Protein AF-A0AAW2IR05-F1 (afdb_monomer_lite)

InterPro domains:
  IPR006460 Protein MIZU-KUSSEI 1-like, plant [PF04759] (21-132)
  IPR006460 Protein MIZU-KUSSEI 1-like, plant [PTHR31696] (15-131)
  IPR006460 Protein MIZU-KUSSEI 1-like, plant [TIGR01570] (22-129)

Foldseek 3Di:
DDDDPPPDDPCPVCPPPDQDWDWDWDDDQAAFIKIFIGSDLPDDGLWIKGDPDHPVRVVVVVVVHDKDKDWADDDDPVDPQDPRRGAKTFIDIPNHGPGIIGTDDDDPVNVVVSVVVVVVVVDPDDPPDPPDDDDDDDDDDD

Secondary structure (DSSP, 8-state):
---------------TTS---EEEEE--TTSEEEEEEESSTTSPPSEEEEEEEEHHHHHHHHHHS---EEEE----TTS---GGG-SEEEEEETTEEEEEEEEEPPPHHHHHHHHHHHHHHT-TT-----------------

pLDDT: mean 75.72, std 20.71, range [36.53, 96.19]

Sequence (142 aa):
MPVSIHTNRMHEGHIHGGKQMTGTLFGHRKSRVNLAIQENPRCLPMLVLELSIQTGKLLQDMGLGLVRIALECEKNPSEKIKLIDEPIWTMYCNGRKVGYAVKREPTDDDLKVMQTLHAVSMGRECCPEKAAPSGKRRRRES

Organism: NCBI:txid2727405

Structure (mmCIF, N/CA/C/O backbone):
data_AF-A0AAW2IR05-F1
#
_entry.id   AF-A0AAW2IR05-F1
#
loop_
_atom_site.group_PDB
_atom_site.id
_atom_site.type_symbol
_atom_site.label_atom_id
_atom_site.label_alt_id
_atom_site.label_comp_id
_atom_site.label_asym_id
_atom_site.label_entity_id
_atom_site.label_seq_id
_atom_site.pdbx_PDB_ins_code
_atom_site.Cartn_x
_atom_site.Cartn_y
_atom_site.Cartn_z
_atom_site.occupancy
_atom_site.B_iso_or_equiv
_atom_site.auth_seq_id
_atom_site.auth_comp_id
_atom_site.auth_asym_id
_atom_site.auth_atom_id
_atom_site.pdbx_PDB_model_num
ATOM 1 N N . MET A 1 1 ? -0.385 -17.375 -45.376 1.00 38.97 1 MET A N 1
ATOM 2 C CA . MET A 1 1 ? 0.500 -16.275 -44.939 1.00 38.97 1 MET A CA 1
ATOM 3 C C . MET A 1 1 ? 0.203 -16.001 -43.472 1.00 38.97 1 MET A C 1
ATOM 5 O O . MET A 1 1 ? -0.940 -15.656 -43.193 1.00 38.97 1 MET A O 1
ATOM 9 N N . PRO A 1 2 ? 1.124 -16.242 -42.525 1.00 36.53 2 PRO A N 1
ATOM 10 C CA . PRO A 1 2 ? 0.885 -15.892 -41.130 1.00 36.53 2 PRO A CA 1
ATOM 11 C C . PRO A 1 2 ? 0.965 -14.369 -40.974 1.00 36.53 2 PRO A C 1
ATOM 13 O O . PRO A 1 2 ? 1.878 -13.730 -41.493 1.00 36.53 2 PRO A O 1
ATOM 16 N N . VAL A 1 3 ? -0.022 -13.789 -40.296 1.00 36.84 3 VAL A N 1
ATOM 17 C CA . VAL A 1 3 ? -0.058 -12.360 -39.981 1.00 36.84 3 VAL A CA 1
ATOM 18 C C . VAL A 1 3 ? 0.825 -12.138 -38.759 1.00 36.84 3 VAL A C 1
ATOM 20 O O . VAL A 1 3 ? 0.533 -12.640 -37.675 1.00 36.84 3 VAL A O 1
ATOM 23 N N . SER A 1 4 ? 1.923 -11.410 -38.945 1.00 38.84 4 SER A N 1
ATOM 24 C CA . SER A 1 4 ? 2.790 -10.959 -37.860 1.00 38.84 4 SER A CA 1
ATOM 25 C C . SER A 1 4 ? 1.999 -10.066 -36.909 1.00 38.84 4 SER A C 1
ATOM 27 O O . SER A 1 4 ? 1.701 -8.916 -37.224 1.00 38.84 4 SER A O 1
ATOM 29 N N . ILE A 1 5 ? 1.673 -10.582 -35.727 1.00 47.09 5 ILE A N 1
ATOM 30 C CA . ILE A 1 5 ? 1.158 -9.771 -34.627 1.00 47.09 5 ILE A CA 1
ATOM 31 C C . ILE A 1 5 ? 2.360 -9.002 -34.078 1.00 47.09 5 ILE A C 1
ATOM 33 O O . ILE A 1 5 ? 3.206 -9.562 -33.386 1.00 47.09 5 ILE A O 1
ATOM 37 N N . HIS A 1 6 ? 2.485 -7.728 -34.448 1.00 37.81 6 HIS A N 1
ATOM 38 C CA . HIS A 1 6 ? 3.459 -6.824 -33.843 1.00 37.81 6 HIS A CA 1
ATOM 39 C C . HIS A 1 6 ? 3.102 -6.600 -32.370 1.00 37.81 6 HIS A C 1
ATOM 41 O O . HIS A 1 6 ? 2.339 -5.706 -32.011 1.00 37.81 6 HIS A O 1
ATOM 47 N N . THR A 1 7 ? 3.685 -7.420 -31.503 1.00 49.22 7 THR A N 1
ATOM 48 C CA . THR A 1 7 ? 3.806 -7.160 -30.073 1.00 49.22 7 THR A CA 1
ATOM 49 C C . THR A 1 7 ? 4.933 -6.155 -29.857 1.00 49.22 7 THR A C 1
ATOM 51 O O . THR A 1 7 ? 6.055 -6.545 -29.552 1.00 49.22 7 THR A O 1
ATOM 54 N N . ASN A 1 8 ? 4.676 -4.860 -30.042 1.00 45.75 8 ASN A N 1
ATOM 55 C CA . ASN A 1 8 ? 5.505 -3.852 -29.383 1.00 45.75 8 ASN A CA 1
ATOM 56 C C . ASN A 1 8 ? 4.804 -2.494 -29.303 1.00 45.75 8 ASN A C 1
ATOM 58 O O . ASN A 1 8 ? 4.922 -1.650 -30.187 1.00 45.75 8 ASN A O 1
ATOM 62 N N . ARG A 1 9 ? 4.091 -2.266 -28.203 1.00 38.75 9 ARG A N 1
ATOM 63 C CA . ARG A 1 9 ? 4.009 -0.933 -27.611 1.00 38.75 9 ARG A CA 1
ATOM 64 C C . ARG A 1 9 ? 4.248 -1.097 -26.125 1.00 38.75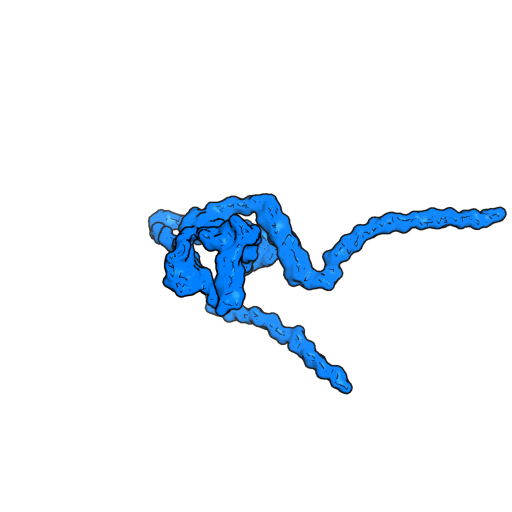 9 ARG A C 1
ATOM 66 O O . ARG A 1 9 ? 3.316 -1.236 -25.340 1.00 38.75 9 ARG A O 1
ATOM 73 N N . MET A 1 10 ? 5.532 -1.093 -25.773 1.00 42.84 10 MET A N 1
ATOM 74 C CA . MET A 1 10 ? 5.989 -0.481 -24.533 1.00 42.84 10 MET A CA 1
ATOM 75 C C . MET A 1 10 ? 5.240 0.843 -24.396 1.00 42.84 10 MET A C 1
ATOM 77 O O . MET A 1 10 ? 5.539 1.809 -25.097 1.00 42.84 10 MET A O 1
ATOM 81 N N . HIS A 1 11 ? 4.203 0.875 -23.563 1.00 43.22 11 HIS A N 1
ATOM 82 C CA . HIS A 1 11 ? 3.621 2.135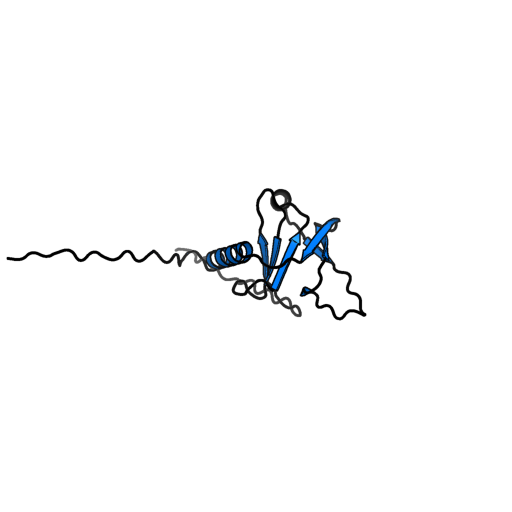 -23.136 1.00 43.22 11 HIS A CA 1
ATOM 83 C C . HIS A 1 11 ? 4.572 2.691 -22.076 1.00 43.22 11 HIS A C 1
ATOM 85 O O . HIS A 1 11 ? 4.274 2.721 -20.887 1.00 43.22 11 HIS A O 1
ATOM 91 N N . GLU A 1 12 ? 5.751 3.114 -22.529 1.00 47.25 12 GLU A N 1
ATOM 92 C CA . GLU A 1 12 ? 6.549 4.112 -21.838 1.00 47.25 12 GLU A CA 1
ATOM 93 C C . GLU A 1 12 ? 5.786 5.429 -22.001 1.00 47.25 12 GLU A C 1
ATOM 95 O O . GLU A 1 12 ? 6.075 6.283 -22.837 1.00 47.25 12 GLU A O 1
ATOM 100 N N . GLY A 1 13 ? 4.679 5.522 -21.262 1.00 44.88 13 GLY A N 1
ATOM 101 C CA . GLY A 1 13 ? 3.951 6.755 -21.071 1.00 44.88 13 GLY A CA 1
ATOM 102 C C . GLY A 1 13 ? 4.871 7.663 -20.284 1.00 44.88 13 GLY A C 1
ATOM 103 O O . GLY A 1 13 ? 4.937 7.588 -19.061 1.00 44.88 13 GLY A O 1
ATOM 104 N N . HIS A 1 14 ? 5.623 8.485 -21.001 1.00 48.50 14 HIS A N 1
ATOM 105 C CA . HIS A 1 14 ? 6.358 9.597 -20.438 1.00 48.50 14 HIS A CA 1
ATOM 106 C C . HIS A 1 14 ? 5.319 10.519 -19.768 1.00 48.50 14 HIS A C 1
ATOM 108 O O . HIS A 1 14 ? 4.703 11.373 -20.408 1.00 48.50 14 HIS A O 1
ATOM 114 N N . ILE A 1 15 ? 5.048 10.302 -18.477 1.00 58.59 15 ILE A N 1
ATOM 115 C CA . ILE A 1 15 ? 4.372 11.278 -17.622 1.00 58.59 15 ILE A CA 1
ATOM 116 C C . ILE A 1 15 ? 5.390 12.414 -17.4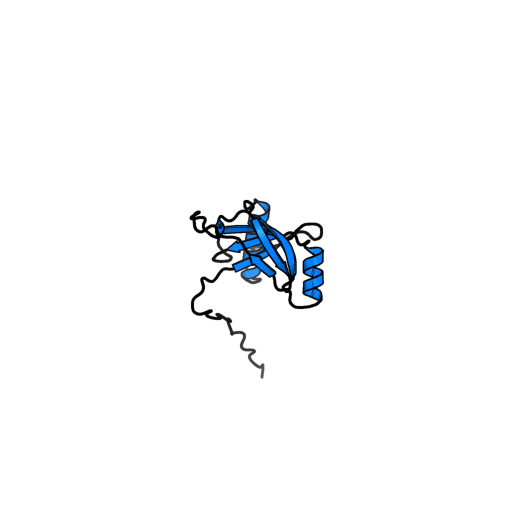79 1.00 58.59 15 ILE A C 1
ATOM 118 O O . ILE A 1 15 ? 6.317 12.336 -16.674 1.00 58.59 15 ILE A O 1
ATOM 122 N N . HIS A 1 16 ? 5.296 13.413 -18.353 1.00 51.50 16 HIS A N 1
ATOM 123 C CA . HIS A 1 16 ? 6.236 14.526 -18.409 1.00 51.50 16 HIS A CA 1
ATOM 124 C C . HIS A 1 16 ? 6.173 15.303 -17.083 1.00 51.50 16 HIS A C 1
ATOM 126 O O . HIS A 1 16 ? 5.219 16.034 -16.832 1.00 51.50 16 HIS A O 1
ATOM 132 N N . GLY A 1 17 ? 7.183 15.101 -16.226 1.00 56.34 17 GLY A N 1
ATOM 133 C CA . GLY A 1 17 ? 7.420 15.880 -15.003 1.00 56.34 17 GLY A CA 1
ATOM 134 C C . GLY A 1 17 ? 7.348 15.128 -13.666 1.00 56.34 17 GLY A C 1
ATOM 135 O O . GLY A 1 17 ? 7.637 15.736 -12.639 1.00 56.34 17 GLY A O 1
ATOM 136 N N . GLY A 1 18 ? 6.993 13.836 -13.636 1.00 64.06 18 GLY A N 1
ATOM 137 C CA . GLY A 1 18 ? 6.882 13.054 -12.392 1.00 64.06 18 GLY A CA 1
ATOM 138 C C . GLY A 1 18 ? 7.942 11.956 -12.255 1.00 64.06 18 GLY A C 1
ATOM 139 O O . GLY A 1 18 ? 8.256 11.275 -13.230 1.00 64.06 18 GLY A O 1
ATOM 140 N N . LYS A 1 19 ? 8.466 11.732 -11.038 1.00 74.56 19 LYS A N 1
ATOM 141 C CA . LYS A 1 19 ? 9.294 10.548 -10.742 1.00 74.56 19 LYS A CA 1
ATOM 142 C C . LYS A 1 19 ? 8.432 9.292 -10.912 1.00 74.56 19 LYS A C 1
ATOM 144 O O . LYS A 1 19 ? 7.447 9.127 -10.198 1.00 74.56 19 LYS A O 1
ATOM 149 N N . GLN A 1 20 ? 8.800 8.414 -11.843 1.00 77.06 20 GLN A N 1
ATOM 150 C CA . GLN A 1 20 ? 8.129 7.127 -12.015 1.00 77.06 20 GLN A CA 1
ATOM 151 C C . GLN A 1 20 ? 8.568 6.158 -10.913 1.00 77.06 20 GLN A C 1
ATOM 153 O O . GLN A 1 20 ? 9.751 6.055 -10.592 1.00 77.06 20 GLN A O 1
ATOM 158 N N . MET A 1 21 ? 7.602 5.461 -10.322 1.00 83.75 21 MET A N 1
ATOM 159 C CA . MET A 1 21 ? 7.819 4.427 -9.315 1.00 83.75 21 MET A CA 1
ATOM 160 C C . MET A 1 21 ? 6.896 3.247 -9.603 1.00 83.75 21 MET A C 1
ATOM 162 O O . MET A 1 21 ? 5.795 3.405 -10.128 1.00 83.75 21 MET A O 1
ATOM 166 N N . THR A 1 22 ? 7.356 2.058 -9.239 1.00 88.00 22 THR A N 1
ATOM 167 C CA . THR A 1 22 ? 6.584 0.819 -9.285 1.00 88.00 22 THR A CA 1
ATOM 168 C C . THR A 1 22 ? 5.906 0.599 -7.938 1.00 88.00 22 THR A C 1
ATOM 170 O O . THR A 1 22 ? 6.556 0.659 -6.896 1.00 88.00 22 THR A O 1
ATOM 173 N N . GLY A 1 23 ? 4.604 0.319 -7.957 1.00 90.12 23 GLY A N 1
ATOM 174 C CA . GLY A 1 23 ? 3.838 -0.095 -6.784 1.00 90.12 23 GLY A CA 1
ATOM 175 C C . GLY A 1 23 ? 3.377 -1.544 -6.920 1.00 90.12 23 GLY A C 1
ATOM 176 O O . GLY A 1 23 ? 2.790 -1.906 -7.937 1.00 90.12 23 GLY A O 1
ATOM 177 N N . THR A 1 24 ? 3.610 -2.358 -5.895 1.00 91.25 24 THR A N 1
ATOM 178 C CA . THR A 1 24 ? 3.186 -3.761 -5.832 1.00 91.25 24 THR A CA 1
ATOM 179 C C . THR A 1 24 ? 2.194 -3.952 -4.694 1.00 91.25 24 THR A C 1
ATOM 181 O O . THR A 1 24 ? 2.530 -3.712 -3.536 1.00 91.25 24 THR A O 1
ATOM 184 N N . LEU A 1 25 ? 0.986 -4.421 -5.015 1.00 92.62 25 LEU A N 1
ATOM 185 C CA . LEU A 1 25 ? -0.011 -4.824 -4.024 1.00 92.62 25 LEU A CA 1
ATOM 186 C C . LEU A 1 25 ? 0.073 -6.329 -3.782 1.00 92.62 25 LEU A C 1
ATOM 188 O O . LEU A 1 25 ? -0.000 -7.118 -4.723 1.00 92.62 25 LEU A O 1
ATOM 192 N N . PHE A 1 26 ? 0.189 -6.730 -2.522 1.00 92.31 26 PHE A N 1
ATOM 193 C CA . PHE A 1 26 ? 0.264 -8.132 -2.128 1.00 92.31 26 PHE A CA 1
ATOM 194 C C . PHE A 1 26 ? -0.406 -8.359 -0.771 1.00 92.31 26 PHE A C 1
ATOM 196 O O . PHE A 1 26 ? -0.559 -7.447 0.036 1.00 92.31 26 PHE A O 1
ATOM 203 N N . GLY A 1 27 ? -0.843 -9.585 -0.504 1.00 90.88 27 GLY A N 1
ATOM 204 C CA . GLY A 1 27 ? -1.525 -9.915 0.742 1.00 90.88 27 GLY A CA 1
ATOM 205 C C . GLY A 1 27 ? -2.209 -11.272 0.690 1.00 90.88 27 GLY A C 1
ATOM 206 O O . GLY A 1 27 ? -2.438 -11.844 -0.375 1.00 90.88 27 GLY A O 1
ATOM 207 N N . HIS A 1 28 ? -2.545 -11.799 1.864 1.00 89.38 28 HIS A N 1
ATOM 208 C CA . HIS A 1 28 ? -3.269 -13.060 1.993 1.00 89.38 28 HIS A CA 1
ATOM 209 C C . HIS A 1 28 ? -4.781 -12.820 1.970 1.00 89.38 28 HIS A C 1
ATOM 211 O O . HIS A 1 28 ? -5.262 -11.812 2.481 1.00 89.38 28 HIS A O 1
ATOM 217 N N . ARG A 1 29 ? -5.561 -13.788 1.465 1.00 84.94 29 ARG A N 1
ATOM 218 C CA . ARG A 1 29 ? -7.028 -13.676 1.301 1.00 84.94 29 ARG A CA 1
ATOM 219 C C . ARG A 1 29 ? -7.768 -13.185 2.556 1.00 84.94 29 ARG A C 1
ATOM 221 O O . ARG A 1 29 ? -8.742 -12.451 2.427 1.00 84.94 29 ARG A O 1
ATOM 228 N N . LYS A 1 30 ? -7.315 -13.595 3.747 1.00 89.06 30 LYS A N 1
ATOM 229 C CA . LYS A 1 30 ? -7.907 -13.247 5.055 1.00 89.06 30 LYS A CA 1
ATOM 230 C C . LYS A 1 30 ? -7.144 -12.145 5.809 1.00 89.06 30 LYS A C 1
ATOM 232 O O . LYS A 1 30 ? -7.391 -11.947 6.990 1.00 89.06 30 LYS A O 1
ATOM 237 N N . SER A 1 31 ? -6.214 -11.460 5.148 1.00 92.50 31 SER A N 1
ATOM 238 C CA . SER A 1 31 ? -5.405 -10.387 5.728 1.00 92.50 31 SER A CA 1
ATOM 239 C C . SER A 1 31 ? -5.615 -9.067 4.985 1.00 92.50 31 SER A C 1
ATOM 241 O O . SER A 1 31 ? -6.229 -9.018 3.910 1.00 92.50 31 SER A O 1
ATOM 243 N N . ARG A 1 32 ? -5.099 -7.993 5.578 1.00 94.50 32 ARG A N 1
ATOM 244 C CA . ARG A 1 32 ? -4.983 -6.674 4.963 1.00 94.50 32 ARG A CA 1
ATOM 245 C C . ARG A 1 32 ? -4.023 -6.704 3.771 1.00 94.50 32 ARG A C 1
ATOM 247 O O . ARG A 1 32 ? -3.162 -7.580 3.666 1.00 94.50 32 ARG A O 1
ATOM 254 N N . VAL A 1 33 ? -4.227 -5.770 2.849 1.00 95.25 33 VAL A N 1
ATOM 255 C CA . VAL A 1 33 ? -3.368 -5.592 1.675 1.00 95.25 33 VAL A CA 1
ATOM 256 C C . VAL A 1 33 ? -2.139 -4.788 2.072 1.00 95.25 33 VAL A C 1
ATOM 258 O O . VAL A 1 33 ? -2.248 -3.803 2.792 1.00 95.25 33 VAL A O 1
ATOM 261 N N . ASN A 1 34 ? -0.982 -5.178 1.561 1.00 95.19 34 ASN A N 1
ATOM 262 C CA . ASN A 1 34 ? 0.259 -4.432 1.662 1.00 95.19 34 ASN A CA 1
ATOM 263 C C . ASN A 1 34 ? 0.597 -3.811 0.308 1.00 95.19 34 ASN A C 1
ATOM 265 O O . ASN A 1 34 ? 0.426 -4.450 -0.731 1.00 95.19 34 ASN A O 1
ATOM 269 N N . LEU A 1 35 ? 1.084 -2.575 0.328 1.00 95.00 35 LEU A N 1
ATOM 270 C CA . LEU A 1 35 ? 1.599 -1.857 -0.830 1.00 95.00 35 LEU A CA 1
ATOM 271 C C . LEU A 1 35 ? 3.099 -1.630 -0.643 1.00 95.00 35 LEU A C 1
ATOM 273 O O . LEU A 1 35 ? 3.498 -0.889 0.251 1.00 95.00 35 LEU A O 1
ATOM 277 N N . ALA A 1 36 ? 3.917 -2.235 -1.500 1.00 93.75 36 ALA A N 1
ATOM 278 C CA . ALA A 1 36 ? 5.343 -1.943 -1.603 1.00 93.75 36 ALA A CA 1
ATOM 279 C C . ALA A 1 36 ? 5.598 -0.954 -2.745 1.00 93.75 36 ALA A C 1
ATOM 281 O O . ALA A 1 36 ? 5.121 -1.162 -3.860 1.00 93.75 36 ALA A O 1
ATOM 282 N N . ILE A 1 37 ? 6.374 0.097 -2.483 1.00 91.25 37 ILE A N 1
ATOM 283 C CA . ILE A 1 37 ? 6.779 1.097 -3.475 1.00 91.25 37 ILE A CA 1
ATOM 284 C C . ILE A 1 37 ? 8.285 0.989 -3.714 1.00 91.25 37 ILE A C 1
ATOM 286 O O . ILE A 1 37 ? 9.091 0.990 -2.779 1.00 91.25 37 ILE A O 1
ATOM 290 N N . GLN A 1 38 ? 8.657 0.905 -4.987 1.00 89.38 38 GLN A N 1
ATOM 291 C CA . GLN A 1 38 ? 10.025 0.750 -5.471 1.00 89.38 38 GLN A CA 1
ATOM 292 C C . GLN A 1 38 ? 10.291 1.717 -6.625 1.00 89.38 38 GLN A C 1
ATOM 294 O O . GLN A 1 38 ? 9.390 2.079 -7.374 1.00 89.38 38 GLN A O 1
ATOM 299 N N . GLU A 1 39 ? 11.549 2.087 -6.834 1.00 84.88 39 GLU A N 1
ATOM 300 C CA . GLU A 1 39 ? 11.961 2.789 -8.056 1.00 84.88 39 GLU A CA 1
ATOM 301 C C . GLU A 1 39 ? 11.964 1.854 -9.276 1.00 84.88 39 GLU A C 1
ATOM 303 O O . GLU A 1 39 ? 11.535 2.228 -10.362 1.00 84.88 39 GLU A O 1
ATOM 308 N N . ASN A 1 40 ? 12.384 0.604 -9.078 1.00 77.12 40 ASN A N 1
ATOM 309 C CA . ASN A 1 40 ? 12.403 -0.448 -10.087 1.00 77.12 40 ASN A CA 1
ATOM 310 C C . ASN A 1 40 ? 12.012 -1.786 -9.425 1.00 77.12 40 ASN A C 1
ATOM 312 O O . ASN A 1 40 ? 12.420 -2.010 -8.281 1.00 77.12 40 ASN A O 1
ATOM 316 N N . PRO A 1 41 ? 11.317 -2.707 -10.124 1.00 72.38 41 PRO A N 1
ATOM 317 C CA . PRO A 1 41 ? 11.021 -4.053 -9.613 1.00 72.38 41 PRO A CA 1
ATOM 318 C C . PRO A 1 41 ? 12.243 -4.851 -9.117 1.00 72.38 41 PRO A C 1
ATOM 320 O O . PRO A 1 41 ? 12.088 -5.819 -8.378 1.00 72.38 41 PRO A O 1
ATOM 323 N N . ARG A 1 42 ? 13.458 -4.462 -9.530 1.00 73.31 42 ARG A N 1
ATOM 324 C CA . ARG A 1 42 ? 14.742 -5.081 -9.154 1.00 73.31 42 ARG A CA 1
ATOM 325 C C . ARG A 1 42 ? 15.305 -4.635 -7.803 1.00 73.31 42 ARG A C 1
ATOM 327 O O . ARG A 1 42 ? 16.261 -5.238 -7.324 1.00 73.31 42 ARG A O 1
ATOM 334 N N . CYS A 1 43 ? 14.781 -3.563 -7.218 1.00 78.94 43 CYS A N 1
ATOM 335 C CA . CYS A 1 43 ? 15.335 -2.956 -6.007 1.00 78.94 43 CYS A CA 1
ATOM 336 C C . CYS A 1 43 ? 14.544 -3.361 -4.760 1.00 78.94 43 CYS A C 1
ATOM 338 O O . CYS A 1 43 ? 13.400 -3.794 -4.849 1.00 78.94 43 CYS A O 1
ATOM 340 N N . LEU A 1 44 ? 15.129 -3.179 -3.577 1.00 83.44 44 LEU A N 1
ATOM 341 C CA . LEU A 1 44 ? 14.392 -3.342 -2.323 1.00 83.44 44 LEU A CA 1
ATOM 342 C C . LEU A 1 44 ? 13.258 -2.302 -2.218 1.00 83.44 44 LEU A C 1
ATOM 344 O O . LEU A 1 44 ? 13.396 -1.194 -2.751 1.00 83.44 44 LEU A O 1
ATOM 348 N N . PRO A 1 45 ? 12.133 -2.638 -1.561 1.00 88.38 45 PRO A N 1
ATOM 349 C CA . PRO A 1 45 ? 11.059 -1.682 -1.334 1.00 88.38 45 PRO A CA 1
ATOM 350 C C . PRO A 1 45 ? 11.573 -0.518 -0.492 1.00 88.38 45 PRO A C 1
ATOM 352 O O . PRO A 1 45 ? 12.159 -0.711 0.570 1.00 88.38 45 PRO A O 1
ATOM 355 N N . MET A 1 46 ? 11.345 0.701 -0.974 1.00 90.62 46 MET A N 1
ATOM 356 C CA . MET A 1 46 ? 11.714 1.909 -0.241 1.00 90.62 46 MET A CA 1
ATOM 357 C C . MET A 1 46 ? 10.638 2.292 0.784 1.00 90.62 46 MET A C 1
ATOM 359 O O . MET A 1 46 ? 10.930 2.957 1.774 1.00 90.62 46 MET A O 1
ATOM 363 N N . LEU A 1 47 ? 9.389 1.887 0.535 1.00 91.38 47 LEU A N 1
ATOM 364 C CA . LEU A 1 47 ? 8.245 2.107 1.413 1.00 91.38 47 LEU A CA 1
ATOM 365 C C . LEU A 1 47 ? 7.318 0.900 1.359 1.00 91.38 47 LEU A C 1
ATOM 367 O O . LEU A 1 47 ? 6.985 0.432 0.269 1.00 91.38 47 LEU A O 1
ATOM 371 N N . VAL A 1 48 ? 6.877 0.434 2.524 1.00 94.62 48 VAL A N 1
ATOM 372 C CA . VAL A 1 48 ? 5.839 -0.588 2.648 1.00 94.62 48 VAL A CA 1
ATOM 373 C C . VAL A 1 48 ? 4.720 -0.040 3.520 1.00 94.62 48 VAL A C 1
ATOM 375 O O . VAL A 1 48 ? 4.956 0.419 4.638 1.00 94.62 48 VAL A O 1
ATOM 378 N N . LEU A 1 49 ? 3.503 -0.068 2.985 1.00 95.69 49 LEU A N 1
ATOM 379 C CA . LEU A 1 49 ? 2.297 0.396 3.657 1.00 95.69 49 LEU A CA 1
ATOM 380 C C . LEU A 1 49 ? 1.335 -0.771 3.863 1.00 95.69 49 LEU A C 1
ATOM 382 O O . LEU A 1 49 ? 0.962 -1.442 2.901 1.00 95.69 49 LEU A O 1
ATOM 386 N N . GLU A 1 50 ? 0.880 -0.978 5.093 1.00 96.19 50 GLU A N 1
ATOM 387 C CA . GLU A 1 50 ? -0.255 -1.853 5.378 1.00 96.19 50 GLU A CA 1
ATOM 388 C C . GLU A 1 50 ? -1.553 -1.053 5.227 1.00 96.19 50 GLU A C 1
ATOM 390 O O . GLU A 1 50 ? -1.803 -0.102 5.968 1.00 96.19 50 GLU A O 1
ATOM 395 N N . LEU A 1 51 ? -2.381 -1.424 4.253 1.00 96.12 51 LEU A N 1
ATOM 396 C CA . LEU A 1 51 ? -3.648 -0.767 3.953 1.00 96.12 51 LEU A CA 1
ATOM 397 C C . LEU A 1 51 ? -4.762 -1.313 4.846 1.00 96.12 51 LEU A C 1
ATOM 399 O O . LEU A 1 51 ? -4.884 -2.514 5.072 1.00 96.12 51 LEU A O 1
ATOM 403 N N . SER A 1 52 ? -5.690 -0.456 5.261 1.00 94.12 52 SER A N 1
A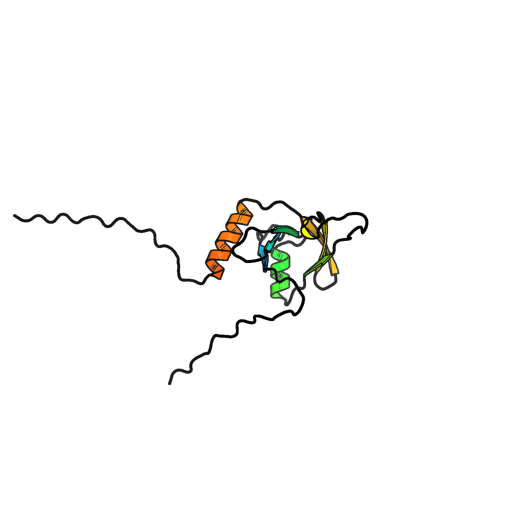TOM 404 C CA . SER A 1 52 ? -6.849 -0.907 6.044 1.00 94.12 52 SER A CA 1
ATOM 405 C C . SER A 1 52 ? -7.860 -1.779 5.268 1.00 94.12 52 SER A C 1
ATOM 407 O O . SER A 1 52 ? -8.755 -2.348 5.894 1.00 94.12 52 SER A O 1
ATOM 409 N N . ILE A 1 53 ? -7.707 -1.970 3.951 1.00 94.12 53 ILE A N 1
ATOM 410 C CA . ILE A 1 53 ? -8.571 -2.850 3.140 1.00 94.12 53 ILE A CA 1
ATOM 411 C C . ILE A 1 53 ? -8.120 -4.308 3.260 1.00 94.12 53 ILE A C 1
ATOM 413 O O . ILE A 1 53 ? -6.937 -4.620 3.143 1.00 94.12 53 ILE A O 1
ATOM 417 N N . GLN A 1 54 ? -9.074 -5.224 3.430 1.00 94.25 54 GLN A N 1
ATOM 418 C CA . GLN A 1 54 ? -8.814 -6.660 3.321 1.00 94.25 54 GLN A CA 1
ATOM 419 C C . GLN A 1 54 ? -8.583 -7.079 1.866 1.00 94.25 54 GLN A C 1
ATOM 421 O O . GLN A 1 54 ? -9.309 -6.655 0.966 1.00 94.25 54 GLN A O 1
ATOM 426 N N . THR A 1 55 ? -7.647 -8.001 1.645 1.00 94.44 55 THR A N 1
ATOM 427 C CA . THR A 1 55 ? -7.307 -8.508 0.305 1.00 94.44 55 THR A CA 1
ATOM 428 C C . THR A 1 55 ? -8.520 -9.097 -0.404 1.00 94.44 55 THR A C 1
ATOM 430 O O . THR A 1 55 ? -8.769 -8.777 -1.561 1.00 94.44 55 THR A O 1
ATOM 433 N N . GLY A 1 56 ? -9.334 -9.899 0.292 1.00 93.94 56 GLY A N 1
ATOM 434 C CA . GLY A 1 56 ? -10.557 -10.457 -0.289 1.00 93.94 56 GLY A CA 1
ATOM 435 C C . GLY A 1 56 ? -11.551 -9.391 -0.761 1.00 93.94 56 GLY A C 1
ATOM 436 O O . GLY A 1 56 ? -12.161 -9.556 -1.815 1.00 93.94 56 GLY A O 1
ATOM 437 N N . LYS A 1 57 ? -11.676 -8.281 -0.020 1.00 92.19 57 LYS A N 1
ATOM 438 C CA . LYS A 1 57 ? -12.559 -7.170 -0.392 1.00 92.19 57 LYS A CA 1
ATOM 439 C C . LYS A 1 57 ? -12.018 -6.410 -1.601 1.00 92.19 57 LYS A C 1
ATOM 441 O O . LYS A 1 57 ? -12.767 -6.175 -2.542 1.00 92.19 57 LYS A O 1
ATOM 446 N N . LEU A 1 58 ? -10.719 -6.107 -1.612 1.00 92.75 58 LEU A N 1
ATOM 447 C CA . LEU A 1 58 ? -10.082 -5.443 -2.748 1.00 92.75 58 LEU A CA 1
ATOM 448 C C . LEU A 1 58 ? -10.212 -6.272 -4.035 1.00 92.75 58 LEU A C 1
ATOM 450 O O . LEU A 1 58 ? -10.568 -5.727 -5.072 1.00 92.75 58 LEU A O 1
ATOM 454 N N . LEU A 1 59 ? -9.977 -7.587 -3.961 1.00 93.38 59 LEU A N 1
ATOM 455 C CA . LEU A 1 59 ? -10.120 -8.489 -5.109 1.00 93.38 59 LEU A CA 1
ATOM 456 C C . LEU A 1 59 ? -11.566 -8.564 -5.615 1.00 93.38 59 LEU A C 1
ATOM 458 O O . LEU A 1 59 ? -11.786 -8.612 -6.822 1.00 93.38 59 LEU A O 1
ATOM 462 N N . GLN A 1 60 ? -12.549 -8.553 -4.709 1.00 93.38 60 GLN A N 1
ATOM 463 C CA . GLN A 1 60 ? -13.958 -8.469 -5.092 1.00 93.38 60 GLN A CA 1
ATOM 464 C C . GLN A 1 60 ? -14.243 -7.162 -5.838 1.00 93.38 60 GLN A C 1
ATOM 466 O O . GLN A 1 60 ? -14.843 -7.198 -6.907 1.00 93.38 60 GLN A O 1
ATOM 471 N N . ASP A 1 61 ? -13.791 -6.027 -5.302 1.00 92.19 61 ASP A N 1
ATOM 472 C CA . ASP A 1 61 ? -14.018 -4.715 -5.913 1.00 92.19 61 ASP A CA 1
ATOM 473 C C . ASP A 1 61 ? -13.308 -4.598 -7.276 1.00 92.19 61 ASP A C 1
ATOM 475 O O . ASP A 1 61 ? -13.884 -4.061 -8.219 1.00 92.19 61 ASP A O 1
ATOM 479 N N . MET A 1 62 ? -12.115 -5.189 -7.421 1.00 92.94 62 MET A N 1
ATOM 480 C CA . MET A 1 62 ? -11.408 -5.314 -8.705 1.00 92.94 62 MET A CA 1
ATOM 481 C C . MET A 1 62 ? -12.151 -6.198 -9.715 1.00 92.94 62 MET A C 1
ATOM 483 O O . MET A 1 62 ? -12.089 -5.946 -10.915 1.00 92.94 62 MET A O 1
ATOM 487 N N . GLY A 1 63 ? -12.870 -7.223 -9.249 1.00 92.94 63 GLY A N 1
ATOM 488 C CA . GLY A 1 63 ? -13.731 -8.046 -10.102 1.00 92.94 63 GLY A CA 1
ATOM 489 C C . GLY A 1 63 ? -14.975 -7.307 -10.607 1.00 92.94 63 GLY A C 1
ATOM 490 O O . GLY A 1 63 ? -15.534 -7.688 -11.632 1.00 92.94 63 GLY A O 1
ATOM 491 N N . LEU A 1 64 ? -15.400 -6.248 -9.908 1.00 92.75 64 LEU A N 1
ATOM 492 C CA . LEU A 1 64 ? -16.540 -5.407 -10.286 1.00 92.75 64 LEU A CA 1
ATOM 493 C C . LEU A 1 64 ? -16.144 -4.238 -11.202 1.00 92.75 64 LEU A C 1
ATOM 495 O O . LEU A 1 64 ? -17.011 -3.659 -11.856 1.00 92.75 64 LEU A O 1
ATOM 499 N N . GLY A 1 65 ? -14.858 -3.879 -11.260 1.00 92.62 65 GLY A N 1
ATOM 500 C CA . GLY A 1 65 ? -14.360 -2.834 -12.147 1.00 92.62 65 GLY A CA 1
ATOM 501 C C . GLY A 1 65 ? -13.047 -2.206 -11.686 1.00 92.62 65 GLY A C 1
ATOM 502 O O . GLY A 1 65 ? -12.275 -2.778 -10.920 1.00 92.62 65 GLY A O 1
ATOM 503 N N . LEU A 1 66 ? -12.785 -0.993 -12.178 1.00 91.69 66 LEU A N 1
ATOM 504 C CA . LEU A 1 66 ? -11.585 -0.242 -11.820 1.00 91.69 66 LEU A CA 1
ATOM 505 C C . LEU A 1 66 ? -11.670 0.256 -10.370 1.00 91.69 66 LEU A C 1
ATOM 507 O O . LEU A 1 66 ? -12.609 0.959 -10.000 1.00 91.69 66 LEU A O 1
ATOM 511 N N . VAL A 1 67 ? -10.636 -0.034 -9.581 1.00 93.75 67 VAL A N 1
ATOM 512 C CA . VAL A 1 67 ? -10.476 0.484 -8.218 1.00 93.75 67 VAL A CA 1
ATOM 513 C C . VAL A 1 67 ? -9.416 1.583 -8.212 1.00 93.75 67 VAL A C 1
ATOM 515 O O . VAL A 1 67 ? -8.294 1.371 -8.670 1.00 93.75 67 VAL A O 1
ATOM 518 N N . ARG A 1 68 ? -9.757 2.763 -7.683 1.00 93.75 68 ARG A N 1
ATOM 519 C CA . ARG A 1 68 ? -8.832 3.891 -7.498 1.00 93.75 68 ARG A CA 1
ATOM 520 C C . ARG A 1 68 ? -8.493 4.046 -6.026 1.00 93.75 68 ARG A C 1
ATOM 522 O O . ARG A 1 68 ? -9.385 4.318 -5.228 1.00 93.75 68 ARG A O 1
ATOM 529 N N . ILE A 1 69 ? -7.216 3.917 -5.685 1.00 94.31 69 ILE A N 1
ATOM 530 C CA . ILE A 1 69 ? -6.713 4.123 -4.325 1.00 94.31 69 ILE A CA 1
ATOM 531 C C . ILE A 1 69 ? -5.939 5.441 -4.295 1.00 94.31 69 ILE A C 1
ATOM 533 O O . ILE A 1 69 ? -5.071 5.658 -5.138 1.00 94.31 69 ILE A O 1
ATOM 537 N N . ALA A 1 70 ? -6.253 6.302 -3.330 1.00 95.19 70 ALA A N 1
ATOM 538 C CA . ALA A 1 70 ? -5.504 7.521 -3.044 1.00 95.19 70 ALA A CA 1
ATOM 539 C C . ALA A 1 70 ? -5.032 7.512 -1.587 1.00 95.19 70 ALA A C 1
ATOM 541 O O . ALA A 1 70 ? -5.753 7.052 -0.697 1.00 95.19 70 ALA A O 1
ATOM 542 N N . LEU A 1 71 ? -3.814 8.000 -1.365 1.00 94.06 71 LEU A N 1
ATOM 543 C CA . LEU A 1 71 ? -3.175 8.096 -0.059 1.00 94.06 71 LEU A CA 1
ATOM 544 C C . LEU A 1 71 ? -2.798 9.555 0.186 1.00 94.06 71 LEU A C 1
ATOM 546 O O . LEU A 1 71 ? -2.100 10.157 -0.626 1.00 94.06 71 LEU A O 1
ATOM 550 N N . GLU A 1 72 ? -3.264 10.102 1.300 1.00 92.62 72 GLU A N 1
ATOM 551 C CA . GLU A 1 72 ? -3.035 11.486 1.706 1.00 92.62 72 GLU A CA 1
ATOM 552 C C . GLU A 1 72 ? -2.300 11.512 3.046 1.00 92.62 72 GLU A C 1
ATOM 554 O O . GLU A 1 72 ? -2.643 10.769 3.966 1.00 92.62 72 GLU A O 1
ATOM 559 N N . CYS A 1 73 ? -1.302 12.377 3.170 1.00 88.69 73 CYS A N 1
ATOM 560 C CA . CYS A 1 73 ? -0.606 12.660 4.421 1.00 88.69 73 CYS A CA 1
ATOM 561 C C . CYS A 1 73 ? -0.664 14.168 4.684 1.00 88.69 73 CYS A C 1
ATOM 563 O O . CYS A 1 73 ? -0.509 14.975 3.762 1.00 88.69 73 CYS A O 1
ATOM 565 N N . GLU A 1 74 ? -0.873 14.557 5.936 1.00 81.44 74 GLU A N 1
ATOM 566 C CA . GLU A 1 74 ? -0.796 15.959 6.338 1.00 81.44 74 GLU A CA 1
ATOM 567 C C . GLU A 1 74 ? 0.667 16.299 6.605 1.00 81.44 74 GLU A C 1
ATOM 569 O O . GLU A 1 74 ? 1.243 15.883 7.605 1.00 81.44 74 GLU A O 1
ATOM 574 N N . LYS A 1 75 ? 1.294 17.031 5.682 1.00 70.75 75 LYS A N 1
ATOM 575 C CA . LYS A 1 75 ? 2.680 17.456 5.857 1.00 70.75 75 LYS A CA 1
ATOM 576 C C . LYS A 1 75 ? 2.727 18.746 6.670 1.00 70.75 75 LYS A C 1
ATOM 578 O O . LYS A 1 75 ? 2.365 19.806 6.158 1.00 70.75 75 LYS A O 1
ATOM 583 N N . ASN A 1 76 ? 3.236 18.675 7.898 1.00 67.00 76 ASN A N 1
ATOM 584 C CA . ASN A 1 76 ? 3.532 19.867 8.690 1.00 67.00 76 ASN A CA 1
ATOM 585 C C . ASN A 1 76 ? 4.677 20.657 8.024 1.00 67.00 76 ASN A C 1
ATOM 587 O O . ASN A 1 76 ? 5.780 20.126 7.904 1.00 67.00 76 ASN A O 1
ATOM 591 N N . PRO A 1 77 ? 4.490 21.928 7.619 1.00 64.06 77 PRO A N 1
ATOM 592 C CA . PRO A 1 77 ? 5.547 22.718 6.970 1.00 64.06 77 PRO A CA 1
ATOM 593 C C . PRO A 1 77 ? 6.793 22.912 7.847 1.00 64.06 77 PRO A C 1
ATOM 595 O O . PRO A 1 77 ? 7.896 23.117 7.338 1.00 64.06 77 PRO A O 1
ATOM 598 N N . SER A 1 78 ? 6.604 22.844 9.165 1.00 66.38 78 SER A N 1
ATOM 599 C CA . SER A 1 78 ? 7.645 22.959 10.187 1.00 66.38 78 SER A CA 1
ATOM 600 C C . SER A 1 78 ? 8.528 21.712 10.279 1.00 66.38 78 SER A C 1
ATOM 602 O O . SER A 1 78 ? 9.677 21.798 10.709 1.00 66.38 78 SER A O 1
ATOM 604 N N . GLU A 1 79 ? 8.014 20.557 9.854 1.00 65.38 79 GLU A N 1
ATOM 605 C CA . GLU A 1 79 ? 8.702 19.276 9.922 1.00 65.38 79 GLU A CA 1
ATOM 606 C C . GLU A 1 79 ? 9.206 18.910 8.524 1.00 65.38 79 GLU A C 1
ATOM 608 O O . GLU A 1 79 ? 8.453 18.702 7.573 1.00 65.38 79 GLU A O 1
ATOM 613 N N . LYS A 1 80 ? 10.529 18.824 8.365 1.00 67.25 80 LYS A N 1
ATOM 614 C CA . LYS A 1 80 ? 11.161 18.410 7.101 1.00 67.25 80 LYS A CA 1
ATOM 615 C C . LYS A 1 80 ? 11.102 16.887 6.918 1.00 67.25 80 LYS A C 1
ATOM 617 O O . LYS A 1 80 ? 12.096 16.276 6.529 1.00 67.25 80 LYS A O 1
ATOM 622 N N . ILE A 1 81 ? 9.957 16.275 7.211 1.00 74.50 81 ILE A N 1
ATOM 623 C CA . ILE A 1 81 ? 9.735 14.846 7.005 1.00 74.50 81 ILE A CA 1
ATOM 624 C C . ILE A 1 81 ? 9.594 14.621 5.497 1.00 74.50 81 ILE A C 1
ATOM 626 O O . ILE A 1 81 ? 8.917 15.362 4.769 1.00 74.50 81 ILE A O 1
ATOM 630 N N . LYS A 1 82 ? 10.360 13.656 4.985 1.00 82.00 82 LYS A N 1
ATOM 631 C CA . LYS A 1 82 ? 10.237 13.232 3.592 1.00 82.00 82 LYS A CA 1
ATOM 632 C C . LYS A 1 82 ? 8.954 12.426 3.478 1.00 82.00 82 LYS A C 1
ATOM 634 O O . LYS A 1 82 ? 8.630 11.672 4.380 1.00 82.00 82 LYS A O 1
ATOM 639 N N . LEU A 1 83 ? 8.296 12.493 2.326 1.00 82.69 83 LEU A N 1
ATOM 640 C CA . LEU A 1 83 ? 7.062 11.745 2.069 1.00 82.69 83 LEU A CA 1
ATOM 641 C C . LEU A 1 83 ? 7.187 10.250 2.426 1.00 82.69 83 LEU A C 1
ATOM 643 O O . LEU A 1 83 ? 6.265 9.634 2.931 1.00 82.69 83 LEU A O 1
ATOM 647 N N . ILE A 1 84 ? 8.363 9.669 2.200 1.00 84.12 84 ILE A N 1
ATOM 648 C CA . ILE A 1 84 ? 8.641 8.260 2.481 1.00 84.12 84 ILE A CA 1
ATOM 649 C C . ILE A 1 84 ? 8.751 7.911 3.972 1.00 84.12 84 ILE A C 1
ATOM 651 O O . ILE A 1 84 ? 8.718 6.741 4.353 1.00 84.12 84 ILE A O 1
ATOM 655 N N . ASP A 1 85 ? 8.903 8.923 4.813 1.00 85.69 85 ASP A N 1
ATOM 656 C CA . ASP A 1 85 ? 9.057 8.806 6.256 1.00 85.69 85 ASP A CA 1
ATOM 657 C C . ASP A 1 85 ? 7.746 9.037 7.009 1.00 85.69 85 ASP A C 1
ATOM 659 O O . ASP A 1 85 ? 7.699 8.810 8.214 1.00 85.69 85 ASP A O 1
ATOM 663 N N . GLU A 1 86 ? 6.672 9.376 6.291 1.00 89.25 86 GLU A N 1
ATOM 664 C CA . GLU A 1 86 ? 5.343 9.567 6.863 1.00 89.25 86 GLU A CA 1
ATOM 665 C C . GLU A 1 86 ? 4.791 8.248 7.438 1.00 89.25 86 GLU A C 1
ATOM 667 O O . GLU A 1 86 ? 4.636 7.265 6.696 1.00 89.25 86 GLU A O 1
ATOM 672 N N . PRO A 1 87 ? 4.487 8.193 8.750 1.00 90.00 87 PRO A N 1
ATOM 673 C CA . PRO A 1 87 ? 4.118 6.953 9.424 1.00 90.00 87 PRO A CA 1
ATOM 674 C C . PRO A 1 87 ? 2.677 6.519 9.139 1.00 90.00 87 PRO A C 1
ATOM 676 O O . PRO A 1 87 ? 2.378 5.324 9.140 1.00 90.00 87 PRO A O 1
ATOM 679 N N . ILE A 1 88 ? 1.770 7.472 8.915 1.00 92.12 88 ILE A N 1
ATOM 680 C CA . ILE A 1 88 ? 0.334 7.227 8.764 1.00 92.12 88 ILE A CA 1
ATOM 681 C C . ILE A 1 88 ? -0.190 8.032 7.583 1.00 92.12 88 ILE A C 1
ATOM 683 O O . ILE A 1 88 ? 0.111 9.209 7.418 1.00 92.12 88 ILE A O 1
ATOM 687 N N . TRP A 1 89 ? -1.030 7.378 6.794 1.00 94.62 89 TRP A N 1
ATOM 688 C CA . TRP A 1 89 ? -1.652 7.924 5.603 1.00 94.62 89 TRP A CA 1
ATOM 689 C C . TRP A 1 89 ? -3.156 7.729 5.682 1.00 94.62 89 TRP A C 1
ATOM 691 O O . TRP A 1 89 ? -3.635 6.649 6.028 1.00 94.62 89 TRP A O 1
ATOM 701 N N . THR A 1 90 ? -3.923 8.750 5.329 1.00 95.12 90 THR A N 1
ATOM 702 C CA . THR A 1 90 ? -5.359 8.599 5.110 1.00 95.12 90 THR A CA 1
ATOM 703 C C . THR A 1 90 ? -5.586 7.963 3.750 1.00 95.12 90 THR A C 1
ATOM 705 O O . THR A 1 90 ? -5.032 8.399 2.746 1.00 95.12 90 THR A O 1
ATOM 708 N N . MET A 1 91 ? -6.414 6.925 3.710 1.00 95.44 91 MET A N 1
ATOM 709 C CA . MET A 1 91 ? -6.670 6.159 2.503 1.00 95.44 91 MET A CA 1
ATOM 710 C C . MET A 1 91 ? -8.097 6.364 2.006 1.00 95.44 91 MET A C 1
ATOM 712 O O . MET A 1 91 ? -9.081 6.197 2.739 1.00 95.44 91 MET A O 1
ATOM 716 N N . TYR A 1 92 ? -8.190 6.632 0.710 1.00 95.19 92 TYR A N 1
ATOM 717 C CA . TYR A 1 92 ? -9.434 6.753 -0.025 1.00 95.19 92 TYR A CA 1
ATOM 718 C C . TYR A 1 92 ? -9.509 5.681 -1.103 1.00 95.19 92 TYR A C 1
ATOM 720 O O . TYR A 1 92 ? -8.530 5.399 -1.790 1.00 95.19 92 TYR A O 1
ATOM 728 N N . CYS A 1 93 ? -10.694 5.107 -1.273 1.00 93.69 93 CYS A N 1
ATOM 729 C CA . CYS A 1 93 ? -11.005 4.170 -2.340 1.00 93.69 93 CYS A CA 1
ATOM 730 C C . CYS A 1 93 ? -12.194 4.717 -3.129 1.00 93.69 93 CYS A C 1
ATOM 732 O O . CYS A 1 93 ? -13.237 5.024 -2.548 1.00 93.69 93 CYS A O 1
ATOM 734 N N . ASN A 1 94 ? -12.027 4.891 -4.441 1.00 92.62 94 ASN A N 1
ATOM 735 C CA . ASN A 1 94 ? -13.031 5.471 -5.338 1.00 92.62 94 ASN A CA 1
ATOM 736 C C . ASN A 1 94 ? -13.608 6.805 -4.813 1.00 92.62 94 ASN A C 1
ATOM 738 O O . ASN A 1 94 ? -14.809 7.054 -4.891 1.00 92.62 94 ASN A O 1
ATOM 742 N N . GLY A 1 95 ? -12.742 7.648 -4.234 1.00 91.75 95 GLY A N 1
ATOM 743 C CA . GLY A 1 95 ? -13.100 8.963 -3.686 1.00 91.75 95 GLY A CA 1
ATOM 744 C C . GLY A 1 95 ? -13.737 8.946 -2.291 1.00 91.75 95 GLY A C 1
ATOM 745 O O . GLY A 1 95 ? -14.061 10.005 -1.764 1.00 91.75 95 GLY A O 1
ATOM 746 N N . ARG A 1 96 ? -13.914 7.776 -1.663 1.00 93.00 96 ARG A N 1
ATOM 747 C CA . ARG A 1 96 ? -14.461 7.658 -0.301 1.00 93.00 96 ARG A CA 1
ATOM 748 C C . ARG A 1 96 ? -13.361 7.319 0.692 1.00 93.00 96 ARG A C 1
ATOM 750 O O . ARG A 1 96 ? -12.575 6.410 0.433 1.00 93.00 96 ARG A O 1
ATOM 757 N N . LYS A 1 97 ? -13.331 8.003 1.839 1.00 94.50 97 LYS A N 1
ATOM 758 C CA . LYS A 1 97 ? -12.420 7.666 2.942 1.00 94.50 97 LYS A CA 1
ATOM 759 C C . LYS A 1 97 ? -12.789 6.285 3.474 1.00 94.50 97 LYS A C 1
ATOM 761 O O . LYS A 1 97 ? -13.905 6.083 3.946 1.00 94.50 97 LYS A O 1
ATOM 766 N N . VAL A 1 98 ? -11.863 5.339 3.369 1.00 92.75 98 VAL A N 1
ATOM 767 C CA . VAL A 1 98 ? -12.079 3.932 3.756 1.00 92.75 98 VAL A CA 1
ATOM 768 C C . VAL A 1 98 ? -11.251 3.522 4.969 1.00 92.75 98 VAL A C 1
ATOM 770 O O . VAL A 1 98 ? -11.544 2.503 5.588 1.00 92.75 98 VAL A O 1
ATOM 773 N N . GLY A 1 99 ? -10.251 4.322 5.338 1.00 94.75 99 GLY A N 1
ATOM 774 C CA . GLY A 1 99 ? -9.473 4.124 6.552 1.00 94.75 99 GLY A CA 1
ATOM 775 C C . GLY A 1 99 ? -8.090 4.740 6.435 1.00 94.75 99 GLY A C 1
ATOM 776 O O . GLY A 1 99 ? -7.928 5.812 5.854 1.00 94.75 99 GLY A O 1
ATOM 777 N N . TYR A 1 100 ? -7.105 4.043 6.987 1.00 94.94 100 TYR A N 1
ATOM 778 C CA . TYR A 1 100 ? -5.712 4.468 7.019 1.00 94.94 100 TYR A CA 1
ATOM 779 C C . TYR A 1 100 ? -4.802 3.445 6.338 1.00 94.94 100 TYR A C 1
ATOM 781 O O . TYR A 1 100 ? -5.195 2.293 6.121 1.00 94.94 100 TYR A O 1
ATOM 789 N N . ALA A 1 101 ? -3.596 3.879 6.010 1.00 95.75 101 ALA A N 1
ATOM 790 C CA . ALA A 1 101 ? -2.472 3.033 5.679 1.00 95.75 101 ALA A CA 1
ATOM 791 C C . ALA A 1 101 ? -1.307 3.381 6.606 1.00 95.75 101 ALA A C 1
ATOM 793 O O . ALA A 1 101 ? -1.067 4.555 6.888 1.00 95.75 101 ALA A O 1
ATOM 794 N N . VAL A 1 102 ? -0.621 2.364 7.112 1.00 95.00 102 VAL A N 1
ATOM 795 C CA . VAL A 1 102 ? 0.435 2.538 8.113 1.00 95.00 102 VAL A CA 1
ATOM 796 C C . VAL A 1 102 ? 1.756 2.092 7.515 1.00 95.00 102 VAL A C 1
ATOM 798 O O . VAL A 1 102 ? 1.844 1.004 6.940 1.00 95.00 102 VAL A O 1
ATOM 801 N N . LYS A 1 103 ? 2.779 2.938 7.640 1.00 94.12 103 LYS A N 1
ATOM 802 C CA . LYS A 1 103 ? 4.147 2.574 7.286 1.00 94.12 103 LYS A CA 1
ATOM 803 C C . LYS A 1 103 ? 4.626 1.475 8.217 1.00 94.12 103 LYS A C 1
ATOM 805 O O . LYS A 1 103 ? 4.502 1.573 9.435 1.00 94.12 103 LYS A O 1
ATOM 810 N N . ARG A 1 104 ? 5.225 0.451 7.626 1.00 94.25 104 ARG A N 1
ATOM 811 C CA . ARG A 1 104 ? 5.899 -0.617 8.354 1.00 94.25 104 ARG A CA 1
ATOM 812 C C . ARG A 1 104 ? 7.246 -0.924 7.727 1.00 94.25 104 ARG A C 1
ATOM 814 O O . ARG A 1 104 ? 7.511 -0.557 6.581 1.00 94.25 104 ARG A O 1
ATOM 821 N N . GLU A 1 105 ? 8.087 -1.612 8.485 1.00 91.31 105 GLU A N 1
ATOM 822 C CA . GLU A 1 105 ? 9.348 -2.117 7.961 1.00 91.31 105 GLU A CA 1
ATOM 823 C C . GLU A 1 105 ? 9.099 -3.317 7.029 1.00 91.31 105 GLU A C 1
ATOM 825 O O . GLU A 1 105 ? 8.175 -4.107 7.279 1.00 91.31 105 GLU A O 1
ATOM 830 N N . PRO A 1 106 ? 9.877 -3.450 5.939 1.00 89.00 106 PRO A N 1
ATOM 831 C CA . PRO A 1 106 ? 9.857 -4.646 5.108 1.00 89.00 106 PRO A CA 1
ATOM 832 C C . PRO A 1 106 ? 10.276 -5.876 5.921 1.00 89.00 106 PRO A C 1
ATOM 834 O O . PRO A 1 106 ? 11.310 -5.858 6.585 1.00 89.00 106 PRO A O 1
ATOM 837 N N . THR A 1 107 ? 9.497 -6.950 5.845 1.00 90.19 107 THR A N 1
ATOM 838 C CA . THR A 1 107 ? 9.804 -8.243 6.470 1.00 90.19 107 THR A CA 1
ATOM 839 C C . THR A 1 107 ? 10.438 -9.202 5.461 1.00 90.19 107 THR A C 1
ATOM 841 O O . THR A 1 107 ? 10.351 -8.997 4.247 1.00 90.19 107 THR A O 1
ATOM 844 N N . ASP A 1 108 ? 11.036 -10.294 5.943 1.00 88.25 108 ASP A N 1
ATOM 845 C CA . ASP A 1 108 ? 11.609 -11.338 5.078 1.00 88.25 108 ASP A CA 1
ATOM 846 C C . ASP A 1 108 ? 10.580 -11.927 4.098 1.00 88.25 108 ASP A C 1
ATOM 848 O O . ASP A 1 108 ? 10.902 -12.235 2.946 1.00 88.25 108 ASP A O 1
ATOM 852 N N . ASP A 1 109 ? 9.320 -12.032 4.529 1.00 86.62 109 ASP A N 1
ATOM 853 C CA . ASP A 1 109 ? 8.218 -12.481 3.678 1.00 86.62 109 ASP A CA 1
ATOM 854 C C . ASP A 1 109 ? 7.964 -11.508 2.522 1.00 86.62 109 ASP A C 1
ATOM 856 O O . ASP A 1 109 ? 7.755 -11.944 1.387 1.00 86.62 109 ASP A O 1
ATOM 860 N N . ASP A 1 110 ? 8.044 -10.198 2.770 1.00 86.69 110 ASP A N 1
ATOM 861 C CA . ASP A 1 110 ? 7.902 -9.194 1.715 1.00 86.69 110 ASP A CA 1
ATOM 862 C C . ASP A 1 110 ? 9.023 -9.329 0.697 1.00 86.69 110 ASP A C 1
ATOM 864 O O . ASP A 1 110 ? 8.768 -9.370 -0.505 1.00 86.69 110 ASP A O 1
ATOM 868 N N . LEU A 1 111 ? 10.266 -9.458 1.170 1.00 85.69 111 LEU A N 1
ATOM 869 C CA . LEU A 1 111 ? 11.431 -9.627 0.304 1.00 85.69 111 LEU A CA 1
ATOM 870 C C . LEU A 1 111 ? 11.276 -10.858 -0.594 1.00 85.69 111 LEU A C 1
ATOM 872 O O . LEU A 1 111 ? 11.554 -10.790 -1.793 1.00 85.69 111 LEU A O 1
ATOM 876 N N . LYS A 1 112 ? 10.758 -11.958 -0.043 1.00 86.81 112 LYS A N 1
ATOM 877 C CA . LYS A 1 112 ? 10.468 -13.182 -0.795 1.00 86.81 112 LYS A CA 1
ATOM 878 C C . LYS A 1 112 ? 9.361 -12.983 -1.833 1.00 86.81 112 LYS A C 1
ATOM 880 O O . LYS A 1 112 ? 9.480 -13.487 -2.955 1.00 86.81 112 LYS A O 1
ATOM 885 N N . VAL A 1 113 ? 8.304 -12.240 -1.496 1.00 85.94 113 VAL A N 1
ATOM 886 C CA . VAL A 1 113 ? 7.252 -11.859 -2.453 1.00 85.94 113 VAL A CA 1
ATOM 887 C C . VAL A 1 113 ? 7.849 -11.032 -3.590 1.00 85.94 113 VAL A C 1
ATOM 889 O O . VAL A 1 113 ? 7.623 -11.363 -4.755 1.00 85.94 113 VAL A O 1
ATOM 892 N N . MET A 1 114 ? 8.675 -10.029 -3.281 1.00 84.06 114 MET A N 1
ATOM 893 C CA . MET A 1 114 ? 9.307 -9.180 -4.295 1.00 84.06 11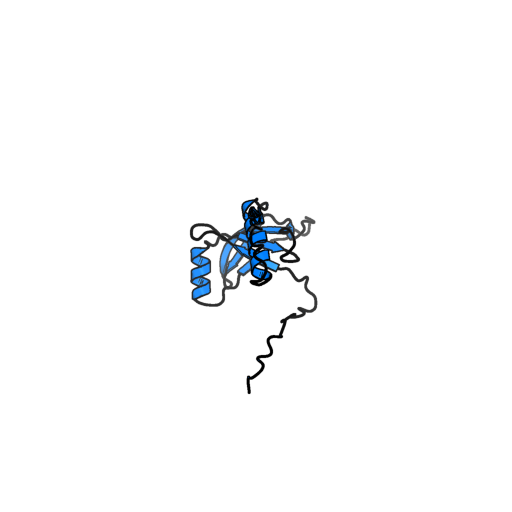4 MET A CA 1
ATOM 894 C C . MET A 1 114 ? 10.247 -9.978 -5.208 1.00 84.06 114 MET A C 1
ATOM 896 O O . MET A 1 114 ? 10.197 -9.819 -6.426 1.00 84.06 114 MET A O 1
ATOM 900 N N . GLN A 1 115 ? 11.046 -10.894 -4.654 1.00 82.62 115 GLN A N 1
ATOM 901 C CA . GLN A 1 115 ? 11.902 -11.796 -5.437 1.00 82.62 115 GLN A CA 1
ATOM 902 C C . GLN A 1 115 ? 11.089 -12.716 -6.357 1.00 82.62 115 GLN A C 1
ATOM 904 O O . GLN A 1 115 ? 11.457 -12.934 -7.513 1.00 82.62 115 GLN A O 1
ATOM 909 N N . THR A 1 116 ? 9.961 -13.232 -5.864 1.00 82.25 116 THR A N 1
ATOM 910 C CA . THR A 1 116 ? 9.068 -14.086 -6.657 1.00 82.25 116 THR A CA 1
ATOM 911 C C . THR A 1 116 ? 8.442 -13.297 -7.808 1.00 82.25 116 THR A C 1
ATOM 913 O O . THR A 1 116 ? 8.457 -13.750 -8.951 1.00 82.25 116 THR A O 1
ATOM 916 N N . LEU A 1 117 ? 7.939 -12.091 -7.535 1.00 76.12 117 LEU A N 1
ATOM 917 C CA . LEU A 1 117 ? 7.353 -11.216 -8.552 1.00 76.12 117 LEU A CA 1
ATOM 918 C C . LEU A 1 117 ? 8.379 -10.747 -9.582 1.00 76.12 117 LEU A C 1
ATOM 920 O O . LEU A 1 117 ? 8.044 -10.641 -10.762 1.00 76.12 117 LEU A O 1
ATOM 924 N N . HIS A 1 118 ? 9.627 -10.528 -9.168 1.00 69.69 118 HIS A N 1
ATOM 925 C CA . HIS A 1 118 ? 10.726 -10.245 -10.084 1.00 69.69 118 HIS A CA 1
ATOM 926 C C . HIS A 1 118 ? 10.923 -11.389 -11.093 1.00 69.69 118 HIS A C 1
ATOM 928 O O . HIS A 1 118 ? 10.964 -11.141 -12.296 1.00 69.69 118 HIS A O 1
ATOM 934 N N . ALA A 1 119 ? 10.955 -12.646 -10.635 1.00 59.47 119 ALA A N 1
ATOM 935 C CA . ALA A 1 119 ? 11.084 -13.805 -11.523 1.00 59.47 119 ALA A CA 1
ATOM 936 C C . ALA A 1 119 ? 9.898 -13.955 -12.496 1.00 59.47 119 ALA A C 1
ATOM 938 O O . ALA A 1 119 ? 10.092 -14.333 -13.647 1.00 59.47 119 ALA A O 1
ATOM 939 N N . VAL A 1 120 ? 8.677 -13.626 -12.059 1.00 59.06 120 VAL A N 1
ATOM 940 C CA . VAL A 1 120 ? 7.472 -13.682 -12.910 1.00 59.06 120 VAL A CA 1
ATOM 941 C C . VAL A 1 120 ? 7.439 -12.537 -13.930 1.00 59.06 120 VAL A C 1
ATOM 943 O O . VAL A 1 120 ? 7.033 -12.740 -15.073 1.00 59.06 120 VAL A O 1
ATOM 946 N N . SER A 1 121 ? 7.900 -11.345 -13.542 1.00 55.94 121 SER A N 1
ATOM 947 C CA . SER A 1 121 ? 7.947 -10.162 -14.416 1.00 55.94 121 SER A CA 1
ATOM 948 C C . SER A 1 121 ? 8.976 -10.306 -15.542 1.00 55.94 121 SER A C 1
ATOM 950 O O . SER A 1 121 ? 8.813 -9.705 -16.598 1.00 55.94 121 SER A O 1
ATOM 952 N N . MET A 1 122 ? 10.003 -11.137 -15.338 1.00 54.66 122 MET A N 1
ATOM 953 C CA . MET A 1 122 ? 11.056 -11.434 -16.318 1.00 54.66 122 MET A CA 1
ATOM 954 C C . MET A 1 122 ? 10.660 -12.488 -17.361 1.00 54.66 122 MET A C 1
ATOM 956 O O . MET A 1 122 ? 11.519 -12.951 -18.104 1.00 54.66 122 MET A O 1
ATOM 960 N N . GLY A 1 123 ? 9.378 -12.853 -17.448 1.00 40.84 123 GLY A N 1
ATOM 961 C CA . GLY A 1 123 ? 8.905 -13.784 -18.461 1.00 40.84 123 GLY A CA 1
ATOM 962 C C . GLY A 1 123 ? 9.363 -15.220 -18.203 1.00 40.84 123 GLY A C 1
ATOM 963 O O . GLY A 1 123 ? 10.411 -15.528 -17.643 1.00 40.84 123 GLY A O 1
ATOM 964 N N . ARG A 1 124 ? 8.500 -16.145 -18.590 1.00 43.84 124 ARG A N 1
ATOM 965 C CA . ARG A 1 124 ? 8.643 -17.588 -18.442 1.00 43.84 124 ARG A CA 1
ATOM 966 C C . ARG A 1 124 ? 9.781 -18.129 -19.322 1.00 43.84 124 ARG A C 1
ATOM 968 O O . ARG A 1 124 ? 9.494 -18.763 -20.327 1.00 43.84 124 ARG A O 1
ATOM 975 N N . GLU A 1 125 ? 11.042 -17.907 -18.961 1.00 40.75 125 GLU A N 1
ATOM 976 C CA . GLU A 1 125 ? 12.166 -18.553 -19.662 1.00 40.75 125 GLU A CA 1
ATOM 977 C C . GLU A 1 125 ? 13.418 -18.854 -18.829 1.00 40.75 125 GLU A C 1
ATOM 979 O O . GLU A 1 125 ? 14.379 -19.391 -19.367 1.00 40.75 125 GLU A O 1
ATOM 984 N N . CYS A 1 126 ? 13.420 -18.653 -17.507 1.00 46.75 126 CYS A N 1
ATOM 985 C CA . CYS A 1 126 ? 14.544 -19.141 -16.701 1.00 46.75 126 CYS A CA 1
ATOM 986 C C . CYS A 1 126 ? 14.100 -19.693 -15.345 1.00 46.75 126 CYS A C 1
ATOM 988 O O . CYS A 1 126 ? 14.333 -19.109 -14.291 1.00 46.75 126 CYS A O 1
ATOM 990 N N . CYS A 1 127 ? 13.461 -20.865 -15.368 1.00 39.66 127 CYS A N 1
ATOM 991 C CA . CYS A 1 127 ? 13.656 -21.801 -14.268 1.00 39.66 127 CYS A CA 1
ATOM 992 C C . CYS A 1 127 ? 15.052 -22.409 -14.464 1.00 39.66 127 CYS A C 1
ATOM 994 O O . CYS A 1 127 ? 15.222 -23.146 -15.435 1.00 39.66 127 CYS A O 1
ATOM 996 N N . PRO A 1 128 ? 16.049 -22.147 -13.598 1.00 47.81 128 PRO A N 1
ATOM 997 C CA . PRO A 1 128 ? 17.249 -22.967 -13.588 1.00 47.81 128 PRO A CA 1
ATOM 998 C C . PRO A 1 128 ? 16.827 -24.381 -13.180 1.00 47.81 128 PRO A C 1
ATOM 1000 O O . PRO A 1 128 ? 16.553 -24.666 -12.012 1.00 47.81 128 PRO A O 1
ATOM 1003 N N . GLU A 1 129 ? 16.702 -25.258 -14.173 1.00 43.88 129 GLU A N 1
ATOM 1004 C CA . GLU A 1 129 ? 16.600 -26.692 -13.965 1.00 43.88 129 GLU A CA 1
ATOM 1005 C C . GLU A 1 129 ? 17.810 -27.103 -13.123 1.00 43.88 129 GLU A C 1
ATOM 1007 O O . GLU A 1 129 ? 18.959 -26.821 -13.471 1.00 43.88 129 GLU A O 1
ATOM 1012 N N . LYS A 1 130 ? 17.552 -27.693 -11.951 1.00 42.75 130 LYS A N 1
ATOM 1013 C CA . LYS A 1 130 ? 18.597 -28.266 -11.102 1.00 42.75 130 LYS A CA 1
ATOM 1014 C C . LYS A 1 130 ? 19.445 -29.185 -11.976 1.00 42.75 130 LYS A C 1
ATOM 1016 O O . LYS A 1 130 ? 18.962 -30.233 -12.395 1.00 42.75 130 LYS A O 1
ATOM 1021 N N . ALA A 1 131 ? 20.697 -28.805 -12.219 1.00 46.78 131 ALA A N 1
ATOM 1022 C CA . ALA A 1 131 ? 21.676 -29.656 -12.872 1.00 46.78 131 ALA A CA 1
ATOM 1023 C C . ALA A 1 131 ? 21.822 -30.948 -12.053 1.00 46.78 131 ALA A C 1
ATOM 1025 O O . ALA A 1 131 ? 22.465 -30.974 -11.003 1.00 46.78 131 ALA A O 1
ATOM 1026 N N . ALA A 1 132 ? 21.166 -32.015 -12.504 1.00 45.50 132 ALA A N 1
ATOM 1027 C CA . ALA A 1 132 ? 21.372 -33.345 -11.967 1.00 45.50 132 ALA A CA 1
ATOM 1028 C C . ALA A 1 132 ? 22.774 -33.821 -12.392 1.00 45.50 132 ALA A C 1
ATOM 1030 O O . ALA A 1 132 ? 23.124 -33.707 -13.570 1.00 45.50 132 ALA A O 1
ATOM 1031 N N . PRO A 1 133 ? 23.601 -34.354 -11.476 1.00 43.19 133 PRO A N 1
ATOM 1032 C CA . PRO A 1 133 ? 24.913 -34.869 -11.836 1.00 43.19 133 PRO A CA 1
ATOM 1033 C C . PRO A 1 133 ? 24.757 -36.121 -12.708 1.00 43.19 133 PRO A C 1
ATOM 1035 O O . PRO A 1 133 ? 24.272 -37.163 -12.265 1.00 43.19 133 PRO A O 1
ATOM 1038 N N . SER A 1 134 ? 25.182 -36.015 -13.968 1.00 41.69 134 SER A N 1
ATOM 1039 C CA . SER A 1 134 ? 25.248 -37.122 -14.920 1.00 41.69 134 SER A CA 1
ATOM 1040 C C . SER A 1 134 ? 26.165 -38.230 -14.388 1.00 41.69 134 SER A C 1
ATOM 1042 O O . SER A 1 134 ? 27.387 -38.068 -14.316 1.00 41.69 134 SER A O 1
ATOM 1044 N N . GLY A 1 135 ? 25.573 -39.368 -14.025 1.00 42.44 135 GLY A N 1
ATOM 1045 C CA . GLY A 1 135 ? 26.295 -40.573 -13.636 1.00 42.44 135 GLY A CA 1
ATOM 1046 C C . GLY A 1 135 ? 27.127 -41.115 -14.799 1.00 42.44 135 GLY A C 1
ATOM 1047 O O . GLY A 1 135 ? 26.596 -41.463 -15.855 1.00 42.44 135 GLY A O 1
ATOM 1048 N N . LYS A 1 136 ? 28.446 -41.209 -14.603 1.00 42.53 136 LYS A N 1
ATOM 1049 C CA . LYS A 1 136 ? 29.360 -41.879 -15.535 1.00 42.53 136 LYS A CA 1
ATOM 1050 C C . LYS A 1 136 ? 29.026 -43.374 -15.586 1.00 42.53 136 LYS A C 1
ATOM 1052 O O . LYS A 1 136 ? 29.311 -44.125 -14.654 1.00 42.53 136 LYS A O 1
ATOM 1057 N N . ARG A 1 137 ? 28.418 -43.800 -16.697 1.00 42.91 137 ARG A N 1
ATOM 1058 C CA . ARG A 1 137 ? 28.264 -45.207 -17.090 1.00 42.91 137 ARG A CA 1
ATOM 1059 C C . ARG A 1 137 ? 29.642 -45.872 -17.152 1.00 42.91 137 ARG A C 1
ATOM 1061 O O . ARG A 1 137 ? 30.506 -45.453 -17.917 1.00 42.91 137 ARG A O 1
ATOM 1068 N N . ARG A 1 138 ? 29.816 -46.933 -16.359 1.00 50.06 138 ARG A N 1
ATOM 1069 C CA . ARG A 1 138 ? 30.905 -47.907 -16.489 1.00 50.06 138 ARG A CA 1
ATOM 1070 C C . ARG A 1 138 ? 30.858 -48.524 -17.888 1.00 50.06 138 ARG A C 1
ATOM 1072 O O . ARG A 1 138 ? 29.852 -49.139 -18.237 1.00 50.06 138 ARG A O 1
ATOM 1079 N N . ARG A 1 139 ? 31.947 -48.413 -18.649 1.00 43.00 139 ARG A N 1
ATOM 1080 C CA . ARG A 1 139 ? 32.212 -49.276 -19.803 1.00 43.00 139 ARG A CA 1
ATOM 1081 C C . ARG A 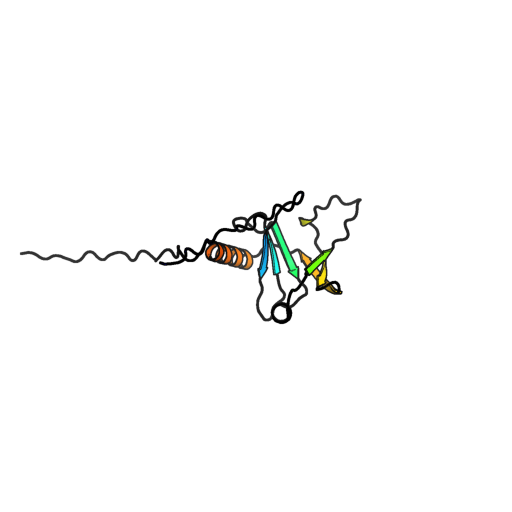1 139 ? 33.235 -50.323 -19.363 1.00 43.00 139 ARG A C 1
ATOM 1083 O O . ARG A 1 139 ? 34.349 -49.976 -18.986 1.00 43.00 139 ARG A O 1
ATOM 1090 N N . ARG A 1 140 ? 32.786 -51.579 -19.305 1.00 45.12 140 ARG A N 1
ATOM 1091 C CA . ARG A 1 140 ? 33.636 -52.773 -19.308 1.00 45.12 140 ARG A CA 1
ATOM 1092 C C . ARG A 1 140 ? 34.017 -53.046 -20.761 1.00 45.12 140 ARG A C 1
ATOM 1094 O O . ARG A 1 140 ? 33.118 -53.044 -21.595 1.00 45.12 140 ARG A O 1
ATOM 1101 N N . GLU A 1 141 ? 35.287 -53.316 -21.008 1.00 41.50 141 GLU A N 1
ATOM 1102 C CA . GLU A 1 141 ? 35.813 -54.027 -22.182 1.00 41.50 141 GLU A CA 1
ATOM 1103 C C . GLU A 1 141 ? 37.187 -54.545 -21.714 1.00 41.50 141 GLU A C 1
ATOM 1105 O O . GLU A 1 141 ? 37.986 -53.743 -21.233 1.00 41.50 141 GLU A O 1
ATOM 1110 N N . SER A 1 142 ? 37.253 -55.819 -21.311 1.00 45.53 142 SER A N 1
ATOM 1111 C CA . SER A 1 142 ? 37.650 -56.997 -22.109 1.00 45.53 142 SER A CA 1
ATOM 1112 C C . SER A 1 142 ? 39.162 -57.118 -22.224 1.00 45.53 142 SER A C 1
ATOM 1114 O O . SER A 1 142 ? 39.775 -56.251 -22.874 1.00 45.53 142 SER A O 1
#

Radius of gyration: 22.47 Å; chains: 1; bounding box: 54×80×55 Å